Protein AF-A0A1Y2J7P5-F1 (afdb_monomer_lite)

Organism: Bradyrhizobium japonicum (NCBI:txid375)

Structure (mmCIF, N/CA/C/O backbone):
data_AF-A0A1Y2J7P5-F1
#
_entry.id   AF-A0A1Y2J7P5-F1
#
loop_
_atom_site.group_PDB
_atom_site.id
_atom_site.type_symbol
_atom_site.label_atom_id
_atom_site.label_alt_id
_atom_site.label_comp_id
_atom_site.label_asym_id
_atom_site.label_entity_id
_atom_site.label_seq_id
_atom_site.pdbx_PDB_ins_code
_atom_site.Cartn_x
_atom_site.Cartn_y
_atom_site.Cartn_z
_atom_site.occupancy
_atom_site.B_iso_or_equiv
_atom_site.auth_seq_id
_atom_site.auth_comp_id
_atom_site.auth_asym_id
_atom_site.auth_atom_id
_atom_site.pdbx_PDB_model_num
ATOM 1 N N . MET A 1 1 ? -7.167 -0.462 -7.298 1.00 67.69 1 MET A N 1
ATOM 2 C CA . MET A 1 1 ? -6.476 0.032 -6.087 1.00 67.69 1 MET A CA 1
ATOM 3 C C . MET A 1 1 ? -6.933 -0.792 -4.884 1.00 67.69 1 MET A C 1
ATOM 5 O O . MET A 1 1 ? -8.127 -1.063 -4.806 1.00 67.69 1 MET A O 1
ATOM 9 N N . ILE A 1 2 ? -6.034 -1.217 -3.984 1.00 67.81 2 ILE A N 1
ATOM 10 C CA . ILE A 1 2 ? -6.427 -1.843 -2.702 1.00 67.81 2 ILE A CA 1
ATOM 11 C C . ILE A 1 2 ? -6.432 -0.776 -1.607 1.00 67.81 2 ILE A C 1
ATOM 13 O O . ILE A 1 2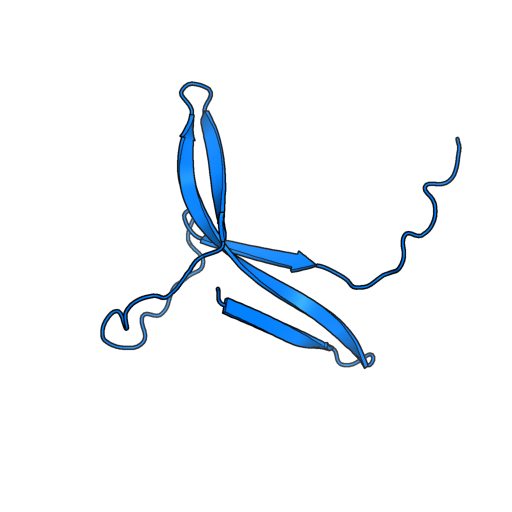 ? -5.410 -0.142 -1.343 1.00 67.81 2 ILE A O 1
ATOM 17 N N . THR A 1 3 ? -7.579 -0.626 -0.954 1.00 71.38 3 THR A N 1
ATOM 18 C CA . THR A 1 3 ? -7.793 0.299 0.158 1.00 71.38 3 THR A CA 1
ATOM 19 C C . THR A 1 3 ? -8.379 -0.488 1.318 1.00 71.38 3 THR A C 1
ATOM 21 O O . THR A 1 3 ? -9.397 -1.159 1.152 1.00 71.38 3 THR A O 1
ATOM 24 N N . ILE A 1 4 ? -7.727 -0.438 2.479 1.00 76.75 4 ILE A N 1
ATOM 25 C CA . ILE A 1 4 ? -8.177 -1.134 3.687 1.00 76.75 4 ILE A CA 1
ATOM 26 C C . ILE A 1 4 ? -8.625 -0.080 4.690 1.00 76.75 4 ILE A C 1
ATOM 28 O O . ILE A 1 4 ? -7.808 0.703 5.165 1.00 76.75 4 ILE A O 1
ATOM 32 N N . THR A 1 5 ? -9.910 -0.062 5.031 1.00 80.50 5 THR A N 1
ATOM 33 C CA . THR A 1 5 ? -10.396 0.721 6.170 1.00 80.50 5 THR A CA 1
ATOM 34 C C . THR A 1 5 ? -10.225 -0.111 7.431 1.00 80.50 5 THR A C 1
ATOM 36 O O . THR A 1 5 ? -10.760 -1.215 7.528 1.00 80.50 5 THR A O 1
ATOM 39 N N . VAL A 1 6 ? -9.463 0.410 8.386 1.00 78.75 6 VAL A N 1
ATOM 40 C CA . VAL A 1 6 ? -9.218 -0.232 9.676 1.00 78.75 6 VAL A CA 1
ATOM 41 C C . VAL A 1 6 ? -9.942 0.565 10.749 1.00 78.75 6 VAL A C 1
ATOM 43 O O . VAL A 1 6 ? -9.761 1.778 10.849 1.00 78.75 6 VAL A O 1
ATOM 46 N N . THR A 1 7 ? -10.740 -0.131 11.555 1.00 84.94 7 THR A N 1
ATOM 47 C CA . THR A 1 7 ? -11.288 0.398 12.806 1.00 84.94 7 THR A CA 1
ATOM 48 C C . THR A 1 7 ? -10.418 -0.118 13.945 1.00 84.94 7 THR A C 1
ATOM 50 O O . THR A 1 7 ? -10.346 -1.330 14.155 1.00 84.94 7 THR A O 1
ATOM 53 N N . SER A 1 8 ? -9.728 0.770 14.658 1.00 82.38 8 SER A N 1
ATOM 54 C CA . SER A 1 8 ? -8.913 0.397 15.820 1.00 82.38 8 SER A CA 1
ATOM 55 C C . SER A 1 8 ? -9.764 0.153 17.068 1.00 82.38 8 SER A C 1
ATOM 57 O O . SER A 1 8 ? -10.959 0.441 17.105 1.00 82.38 8 SER A O 1
ATOM 59 N N . GLU A 1 9 ? -9.142 -0.374 18.124 1.00 87.62 9 GLU A N 1
ATOM 60 C CA . GLU A 1 9 ? -9.806 -0.682 19.402 1.00 87.62 9 GLU A CA 1
ATOM 61 C C . GLU A 1 9 ? -10.473 0.545 20.047 1.00 87.62 9 GLU A C 1
ATOM 63 O O . GLU A 1 9 ? -11.497 0.431 20.714 1.00 87.62 9 GLU A O 1
ATOM 68 N N . ASN A 1 10 ? -9.933 1.739 19.796 1.00 89.00 10 ASN A N 1
ATOM 69 C CA . ASN A 1 10 ? -10.500 3.019 20.224 1.00 89.00 10 ASN A CA 1
ATOM 70 C C . ASN A 1 10 ? -11.618 3.546 19.295 1.00 89.00 10 ASN A C 1
ATOM 72 O O . ASN A 1 10 ? -12.025 4.696 19.430 1.00 89.00 10 ASN A O 1
ATOM 76 N N . SER A 1 11 ? -12.121 2.727 18.364 1.00 85.75 11 SER A N 1
ATOM 77 C CA . SER A 1 11 ? -13.142 3.079 17.362 1.00 85.75 11 SER A CA 1
ATOM 78 C C . SER A 1 11 ? -12.747 4.184 16.372 1.00 85.75 11 SER A C 1
ATOM 80 O O . SER A 1 11 ? -13.599 4.665 15.624 1.00 85.75 11 SER A O 1
ATOM 82 N N . GLU A 1 12 ? -11.473 4.581 16.320 1.00 83.69 12 GLU A N 1
ATOM 83 C CA . GLU A 1 12 ? -10.977 5.458 15.260 1.00 83.69 12 GLU A CA 1
ATOM 84 C C . GLU A 1 12 ? -10.895 4.688 13.937 1.00 83.69 12 GLU A C 1
ATOM 86 O O . GLU A 1 12 ? -10.528 3.512 13.899 1.00 83.69 12 GLU A O 1
ATOM 91 N N . GLN A 1 13 ? -11.242 5.363 12.842 1.00 82.38 13 GLN A N 1
ATOM 92 C CA . GLN A 1 13 ? -11.113 4.814 11.498 1.00 82.38 13 GLN A CA 1
ATOM 93 C C . GLN A 1 13 ? -9.948 5.476 10.775 1.00 82.38 13 GLN A C 1
ATOM 95 O O . GLN A 1 13 ? -9.812 6.703 10.765 1.00 82.38 13 GLN A O 1
ATOM 100 N N . PHE A 1 14 ? -9.132 4.659 10.124 1.00 79.69 14 PHE A N 1
ATOM 101 C CA . PHE A 1 14 ? -8.095 5.122 9.215 1.00 79.69 14 PHE A CA 1
ATOM 102 C C . PHE A 1 14 ? -8.054 4.251 7.969 1.00 79.69 14 PHE A C 1
ATOM 104 O O . PHE A 1 14 ? -8.472 3.090 7.966 1.00 79.69 14 PHE A O 1
ATOM 111 N N . THR A 1 15 ? -7.552 4.838 6.894 1.00 80.38 15 THR A N 1
ATOM 112 C CA . THR A 1 15 ? -7.387 4.155 5.621 1.00 80.38 15 THR A CA 1
ATOM 113 C C . THR A 1 15 ? -5.935 3.752 5.450 1.00 80.38 15 THR A C 1
ATOM 115 O O . THR A 1 15 ? -5.032 4.553 5.663 1.00 80.38 15 THR A O 1
ATOM 118 N N . VAL A 1 16 ? -5.703 2.510 5.041 1.00 79.88 16 VAL A N 1
ATOM 119 C CA . VAL A 1 16 ? -4.390 2.014 4.646 1.00 79.88 16 VAL A CA 1
ATOM 120 C C . VAL A 1 16 ? -4.369 1.814 3.137 1.00 79.88 16 VAL A C 1
ATOM 122 O O . VAL A 1 16 ? -5.207 1.095 2.582 1.00 79.88 16 VAL A O 1
ATOM 125 N N . ARG A 1 17 ? -3.397 2.439 2.473 1.00 81.62 17 ARG A N 1
ATOM 126 C CA . ARG A 1 17 ? -3.118 2.278 1.041 1.00 81.62 17 ARG A CA 1
ATOM 127 C C . ARG A 1 17 ? -1.840 1.489 0.844 1.00 81.62 17 ARG A C 1
ATOM 129 O O . ARG A 1 17 ? -0.845 1.720 1.531 1.00 81.62 17 ARG A O 1
ATOM 136 N N . PHE A 1 18 ? -1.864 0.585 -0.126 1.00 80.81 18 PHE A N 1
ATOM 137 C CA . PHE A 1 18 ? -0.689 -0.173 -0.531 1.00 80.81 18 PHE A CA 1
ATOM 138 C C . PHE A 1 18 ? -0.006 0.513 -1.714 1.00 80.81 18 PHE A C 1
ATOM 140 O O . PHE A 1 18 ? -0.625 0.711 -2.763 1.00 80.81 18 PHE A O 1
ATOM 147 N N . GLN A 1 19 ? 1.266 0.867 -1.544 1.00 82.75 19 GLN A N 1
ATOM 148 C CA . GLN A 1 19 ? 2.068 1.499 -2.584 1.00 82.75 19 GLN A CA 1
ATOM 149 C C . GLN A 1 19 ? 3.270 0.643 -2.955 1.00 82.75 19 GLN A C 1
ATOM 151 O O . GLN A 1 19 ? 3.923 0.041 -2.102 1.00 82.75 19 GLN A O 1
ATOM 156 N N . THR A 1 20 ? 3.576 0.645 -4.244 1.00 82.94 20 THR A N 1
ATOM 157 C CA . THR A 1 20 ? 4.737 -0.017 -4.834 1.00 82.94 20 THR A CA 1
ATOM 158 C C . THR A 1 20 ? 5.752 1.015 -5.286 1.00 82.94 20 THR A C 1
ATOM 160 O O . THR A 1 20 ? 5.393 2.083 -5.795 1.00 82.94 20 THR A O 1
ATOM 163 N N . ARG A 1 21 ? 7.029 0.677 -5.143 1.00 85.56 21 ARG A N 1
ATOM 164 C CA . ARG A 1 21 ? 8.134 1.414 -5.744 1.00 85.56 21 ARG A CA 1
ATOM 165 C C . ARG A 1 21 ? 8.022 1.313 -7.264 1.00 85.56 21 ARG A C 1
ATOM 167 O O . ARG A 1 21 ? 8.106 0.223 -7.816 1.00 85.56 21 ARG A O 1
ATOM 174 N N . SER A 1 22 ? 7.795 2.443 -7.927 1.00 84.25 22 SER A N 1
ATOM 175 C CA . SER A 1 22 ? 7.572 2.501 -9.378 1.00 84.25 22 SER A CA 1
ATOM 176 C C . SER A 1 22 ? 8.843 2.881 -10.139 1.00 84.25 22 SER A C 1
ATOM 178 O O . SER A 1 22 ? 9.150 2.296 -11.174 1.00 84.25 22 SER A O 1
ATOM 180 N N . ALA A 1 23 ? 9.629 3.818 -9.601 1.00 85.44 23 ALA A N 1
ATOM 181 C CA . ALA A 1 23 ? 10.881 4.253 -10.213 1.00 85.44 23 ALA A CA 1
ATOM 182 C C . ALA A 1 23 ? 11.871 4.803 -9.179 1.00 85.44 23 ALA A C 1
ATOM 184 O O . ALA A 1 23 ? 11.485 5.207 -8.076 1.00 85.44 23 ALA A O 1
ATOM 185 N N . VAL A 1 24 ? 13.145 4.841 -9.569 1.00 85.81 24 VAL A N 1
ATOM 186 C CA . VAL A 1 24 ? 14.226 5.526 -8.852 1.00 85.81 24 VAL A CA 1
ATOM 187 C C . VAL A 1 24 ? 14.787 6.589 -9.787 1.00 85.81 24 VAL A C 1
ATOM 189 O O . VAL A 1 24 ? 15.207 6.255 -10.893 1.00 85.81 24 VAL A O 1
ATOM 192 N N . GLY A 1 25 ? 14.733 7.854 -9.376 1.00 86.12 25 GLY A N 1
ATOM 193 C CA . GLY A 1 25 ? 15.322 8.965 -10.115 1.00 86.12 25 GLY A CA 1
ATOM 194 C C . GLY A 1 25 ? 16.850 8.902 -10.110 1.00 86.12 25 GLY A C 1
ATOM 195 O O . GLY A 1 25 ? 17.454 8.230 -9.273 1.00 86.12 25 GLY A O 1
ATOM 196 N N . GLU A 1 26 ? 17.487 9.624 -11.033 1.00 87.75 26 GLU A N 1
ATOM 197 C CA . GLU A 1 26 ? 18.957 9.722 -11.117 1.00 87.75 26 GLU A CA 1
ATOM 198 C C . GLU A 1 26 ? 19.588 10.334 -9.850 1.00 87.75 26 GLU A C 1
ATOM 200 O O . GLU A 1 26 ? 20.752 10.087 -9.547 1.00 87.75 26 GLU A O 1
ATOM 205 N N . ASP A 1 27 ? 18.800 11.083 -9.079 1.00 90.25 27 ASP A N 1
ATOM 206 C CA . ASP A 1 27 ? 19.142 11.669 -7.780 1.00 90.25 27 ASP A CA 1
ATOM 207 C C . ASP A 1 27 ? 18.914 10.716 -6.588 1.00 90.25 27 ASP A C 1
ATOM 209 O O . ASP A 1 27 ? 19.105 11.098 -5.434 1.00 90.25 27 ASP A O 1
ATOM 213 N N . GLY A 1 28 ? 18.483 9.478 -6.846 1.00 85.12 28 GLY A N 1
ATOM 214 C CA . GLY A 1 28 ? 18.130 8.499 -5.820 1.00 85.12 28 GLY A CA 1
ATOM 215 C C . GLY A 1 28 ? 16.736 8.695 -5.214 1.00 85.12 28 GLY A C 1
ATOM 216 O O . GLY A 1 28 ? 16.362 7.942 -4.311 1.00 85.12 28 GLY A O 1
ATOM 217 N N . SER A 1 29 ? 15.944 9.659 -5.699 1.00 87.19 29 SER A N 1
ATOM 218 C CA . SER A 1 29 ? 14.556 9.829 -5.264 1.00 87.19 29 SER A CA 1
ATOM 219 C C . SER A 1 29 ? 13.712 8.613 -5.651 1.00 87.19 29 SER A C 1
ATOM 221 O O . SER A 1 29 ? 13.870 8.030 -6.722 1.00 87.19 29 SER A O 1
ATOM 223 N N . VAL A 1 30 ? 12.804 8.190 -4.770 1.00 87.31 30 VAL A N 1
ATOM 224 C CA . VAL A 1 30 ? 11.938 7.034 -5.029 1.00 87.31 30 VAL A CA 1
ATOM 225 C C . VAL A 1 30 ? 10.524 7.505 -5.322 1.00 87.31 30 VAL A C 1
ATOM 227 O O . VAL A 1 30 ? 9.876 8.119 -4.474 1.00 87.31 30 VAL A O 1
ATOM 230 N N . THR A 1 31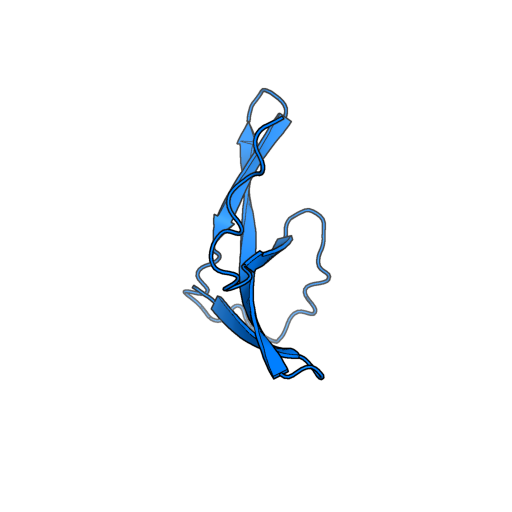 ? 10.028 7.167 -6.510 1.00 88.38 31 THR A N 1
ATOM 231 C CA . THR A 1 31 ? 8.631 7.400 -6.880 1.00 88.38 31 THR A CA 1
ATOM 232 C C . THR A 1 31 ? 7.787 6.208 -6.459 1.00 88.38 31 THR A C 1
ATOM 234 O O . THR A 1 31 ? 8.062 5.065 -6.834 1.00 88.38 31 THR A O 1
ATOM 237 N N . TRP A 1 32 ? 6.734 6.489 -5.699 1.00 87.62 32 TRP A N 1
ATOM 238 C CA . TRP A 1 32 ? 5.776 5.504 -5.212 1.00 87.62 32 TRP A CA 1
ATOM 239 C C . TRP A 1 32 ? 4.443 5.689 -5.919 1.00 87.62 32 TRP A C 1
ATOM 241 O O . TRP A 1 32 ? 4.015 6.818 -6.152 1.00 87.62 32 TRP A O 1
ATOM 251 N N . GLN A 1 33 ? 3.788 4.585 -6.249 1.00 87.25 33 GLN A N 1
ATOM 252 C CA . GLN A 1 33 ? 2.474 4.592 -6.884 1.00 87.25 33 GLN A CA 1
ATOM 253 C C . GLN A 1 33 ? 1.533 3.668 -6.128 1.00 87.25 33 GLN A C 1
ATOM 255 O O . GLN A 1 33 ? 1.968 2.652 -5.578 1.00 87.25 33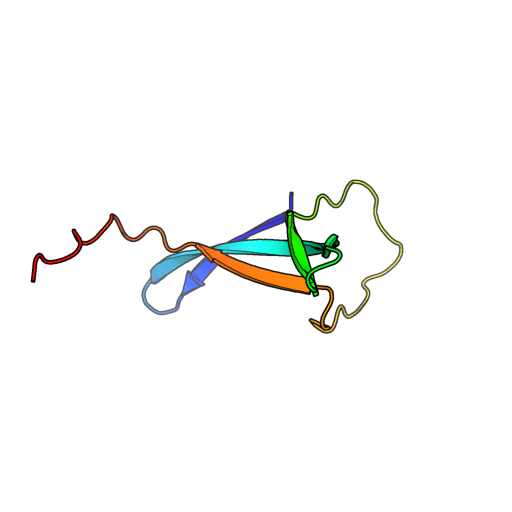 GLN A O 1
ATOM 260 N N . ASP A 1 34 ? 0.249 4.020 -6.089 1.00 83.12 34 ASP A N 1
ATOM 261 C CA . ASP A 1 34 ? -0.759 3.118 -5.544 1.00 83.12 34 ASP A CA 1
ATOM 262 C C . ASP A 1 34 ? -0.837 1.868 -6.394 1.00 83.12 34 ASP A C 1
ATOM 264 O O . ASP A 1 34 ? -0.913 1.924 -7.622 1.00 83.12 34 ASP A O 1
ATOM 268 N N . SER A 1 35 ? -0.824 0.726 -5.722 1.00 71.94 35 SER A N 1
ATOM 269 C CA . SER A 1 35 ? -0.865 -0.532 -6.432 1.00 71.94 35 SER A CA 1
ATOM 270 C C . SER A 1 35 ? -2.281 -0.825 -6.914 1.00 71.94 35 SER A C 1
ATOM 272 O O . SER A 1 35 ? -3.254 -0.855 -6.145 1.00 71.94 35 SER A O 1
ATOM 274 N N . GLU A 1 36 ? -2.392 -1.095 -8.209 1.00 66.00 36 GLU A N 1
ATOM 275 C CA . GLU A 1 36 ? -3.566 -1.694 -8.814 1.00 66.00 36 GLU A CA 1
ATOM 276 C C . GLU A 1 36 ? -3.323 -3.178 -9.065 1.00 66.00 36 GLU A C 1
ATOM 278 O O . GLU A 1 36 ? -2.541 -3.570 -9.927 1.00 66.00 36 GLU A O 1
ATOM 283 N N . VAL A 1 37 ? -4.027 -4.031 -8.318 1.00 61.88 37 VAL A N 1
ATOM 284 C CA . VAL A 1 37 ? -4.045 -5.468 -8.598 1.00 61.88 37 VAL A CA 1
ATOM 285 C C . VAL A 1 37 ? -5.021 -5.713 -9.747 1.00 61.88 37 VAL A C 1
ATOM 287 O O . VAL A 1 37 ? -6.200 -5.975 -9.533 1.00 61.88 37 VAL A O 1
ATOM 290 N N . ALA A 1 38 ? -4.535 -5.560 -10.980 1.00 59.16 38 ALA A N 1
ATOM 291 C CA . ALA A 1 38 ? -5.322 -5.777 -12.197 1.00 59.16 38 ALA A CA 1
ATOM 292 C C . ALA A 1 38 ? -5.422 -7.263 -12.595 1.00 59.16 38 ALA A C 1
ATOM 294 O O . ALA A 1 38 ? -6.309 -7.648 -13.351 1.00 59.16 38 ALA A O 1
ATOM 295 N N . HIS A 1 39 ? -4.523 -8.107 -12.077 1.00 51.41 39 HIS A N 1
ATOM 296 C CA . HIS A 1 39 ? -4.480 -9.540 -12.353 1.00 51.41 39 HIS A CA 1
ATOM 297 C C . HIS A 1 39 ? -4.174 -10.308 -11.069 1.00 51.41 39 HIS A C 1
ATOM 299 O O . HIS A 1 39 ? -3.347 -9.878 -10.264 1.00 51.41 39 HIS A O 1
ATOM 305 N N . ALA A 1 40 ? -4.806 -11.469 -10.888 1.00 51.56 40 ALA A N 1
ATOM 306 C CA . ALA A 1 40 ? -4.423 -12.394 -9.833 1.00 51.56 40 ALA A CA 1
ATOM 307 C C . ALA A 1 40 ? -3.021 -12.948 -10.141 1.00 51.56 40 ALA A C 1
ATOM 309 O O . ALA A 1 40 ? -2.871 -13.857 -10.957 1.00 51.56 40 ALA A O 1
ATOM 310 N N . ALA A 1 41 ? -1.988 -12.403 -9.498 1.00 52.62 41 ALA A N 1
ATOM 311 C CA . ALA A 1 41 ? -0.697 -13.072 -9.431 1.00 52.62 41 ALA A CA 1
ATOM 312 C C . ALA A 1 41 ? -0.908 -14.362 -8.622 1.00 52.62 41 ALA A C 1
ATOM 314 O O . ALA A 1 41 ? -1.362 -14.321 -7.479 1.00 52.62 41 ALA A O 1
ATOM 315 N N . GLY A 1 42 ? -0.723 -15.517 -9.263 1.00 45.03 42 GLY A N 1
ATOM 316 C CA . GLY A 1 42 ? -1.093 -16.817 -8.712 1.00 45.03 42 GLY A CA 1
ATOM 317 C C . GLY A 1 42 ?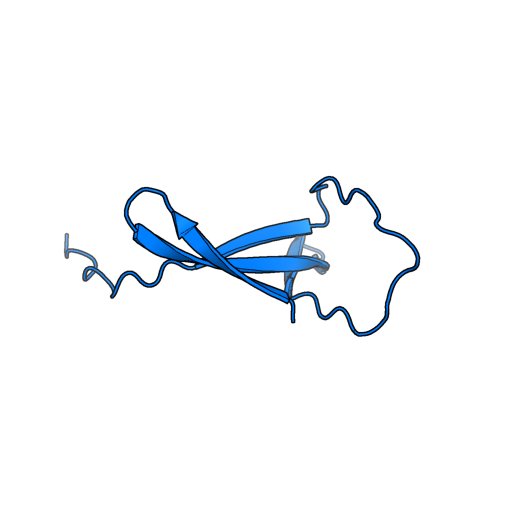 -0.548 -17.072 -7.302 1.00 45.03 42 GLY A C 1
ATOM 318 O O . GLY A 1 42 ? 0.622 -16.823 -7.043 1.00 45.03 42 GLY A O 1
ATOM 319 N N . LYS A 1 43 ? -1.418 -17.651 -6.458 1.00 48.75 43 LYS A N 1
ATOM 320 C CA . LYS A 1 43 ? -1.251 -18.028 -5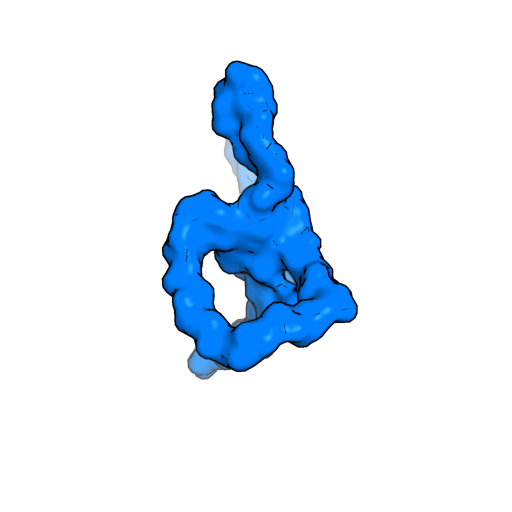.038 1.00 48.75 43 LYS A CA 1
ATOM 321 C C . LYS A 1 43 ? -0.764 -16.899 -4.118 1.00 48.75 43 LYS A C 1
ATOM 323 O O . LYS A 1 43 ? 0.138 -16.145 -4.438 1.00 48.75 43 LYS A O 1
ATOM 328 N N . SER A 1 44 ? -1.369 -16.831 -2.928 1.00 49.28 44 SER A N 1
ATOM 329 C CA . SER A 1 44 ? -0.984 -15.914 -1.848 1.00 49.28 44 SER A CA 1
ATOM 330 C C . SER A 1 44 ? 0.533 -15.956 -1.634 1.00 49.28 44 SER A C 1
ATOM 332 O O . SER A 1 44 ? 1.069 -16.934 -1.115 1.00 49.28 44 SER A O 1
ATOM 334 N N . GLN A 1 45 ? 1.228 -14.919 -2.099 1.00 47.16 45 GLN A N 1
ATOM 335 C CA . GLN A 1 45 ? 2.612 -14.675 -1.735 1.00 47.16 45 GLN A CA 1
ATOM 336 C C . GLN A 1 45 ? 2.585 -13.982 -0.379 1.00 47.16 45 GLN A C 1
ATOM 338 O O . GLN A 1 45 ? 1.842 -13.019 -0.178 1.00 47.16 45 GLN A O 1
ATOM 343 N N . LEU A 1 46 ? 3.382 -14.489 0.560 1.00 49.59 46 LEU A N 1
ATOM 344 C CA . LEU A 1 46 ? 3.747 -13.729 1.744 1.00 49.59 46 LEU A CA 1
ATOM 345 C C . LEU A 1 46 ? 4.594 -12.557 1.230 1.00 49.59 46 LEU A C 1
ATOM 347 O O . LEU A 1 46 ? 5.809 -12.678 1.098 1.00 49.59 46 LEU A O 1
ATOM 351 N N . TYR A 1 47 ? 3.953 -11.450 0.852 1.00 52.81 47 TYR A N 1
ATOM 352 C CA . TYR A 1 47 ? 4.662 -10.194 0.674 1.00 52.81 47 TYR A CA 1
ATOM 353 C C . TYR A 1 47 ? 5.130 -9.800 2.071 1.00 52.81 47 TYR A C 1
ATOM 355 O O . TYR A 1 47 ? 4.399 -9.178 2.841 1.00 52.81 47 TYR A O 1
ATOM 363 N N . GLY A 1 48 ? 6.344 -10.219 2.434 1.00 51.28 48 GLY A N 1
ATOM 364 C CA . GLY A 1 48 ? 7.105 -9.424 3.380 1.00 51.28 48 GLY A CA 1
ATOM 365 C C . GLY A 1 48 ? 7.095 -8.006 2.825 1.00 51.28 48 GLY A C 1
ATOM 366 O O . GLY A 1 48 ? 7.295 -7.823 1.625 1.00 51.28 48 GLY A O 1
ATOM 367 N N . ILE A 1 49 ? 6.765 -7.020 3.654 1.00 58.81 49 ILE A N 1
ATOM 368 C CA . ILE A 1 49 ? 6.959 -5.624 3.271 1.00 58.81 49 ILE A CA 1
ATOM 369 C C . ILE A 1 49 ? 8.476 -5.462 3.130 1.00 58.81 49 ILE A C 1
ATOM 371 O O . ILE A 1 49 ? 9.175 -5.264 4.121 1.00 58.81 49 ILE A O 1
ATOM 375 N N . ASP A 1 50 ? 8.990 -5.696 1.926 1.00 69.50 50 ASP A N 1
ATOM 376 C CA . ASP A 1 50 ? 10.376 -5.432 1.568 1.00 69.50 50 ASP A CA 1
ATOM 377 C C . ASP A 1 50 ? 10.524 -3.976 1.103 1.00 69.50 50 ASP A C 1
ATOM 379 O O . ASP A 1 50 ? 9.568 -3.198 1.109 1.00 69.50 50 ASP A O 1
ATOM 383 N N . GLU A 1 51 ? 11.734 -3.582 0.715 1.00 72.75 51 GLU A N 1
ATOM 384 C CA . GLU A 1 51 ? 12.052 -2.205 0.316 1.00 72.75 51 GLU A CA 1
ATOM 385 C C . GLU A 1 51 ? 11.266 -1.678 -0.904 1.00 72.75 51 GLU A C 1
ATOM 387 O O . GLU A 1 51 ? 11.320 -0.483 -1.205 1.00 72.75 51 GLU A O 1
ATOM 392 N N . ASN A 1 52 ? 10.532 -2.537 -1.616 1.00 75.19 52 ASN A N 1
ATOM 393 C CA . ASN A 1 52 ? 9.749 -2.183 -2.800 1.00 75.19 52 ASN A CA 1
ATOM 394 C C . ASN A 1 52 ? 8.273 -1.919 -2.492 1.00 75.19 52 ASN A C 1
ATOM 396 O O . ASN A 1 52 ? 7.537 -1.477 -3.379 1.00 75.19 52 ASN A O 1
ATOM 400 N N . PHE A 1 53 ? 7.833 -2.153 -1.254 1.00 77.50 53 PHE A N 1
ATOM 401 C CA . PHE A 1 53 ? 6.443 -1.998 -0.841 1.00 77.50 53 PHE A CA 1
ATOM 402 C C . PHE A 1 53 ? 6.334 -1.136 0.412 1.00 77.50 53 PHE A C 1
ATOM 404 O O . PHE A 1 53 ? 7.174 -1.188 1.306 1.00 77.50 53 PHE A O 1
ATOM 411 N N . ARG A 1 54 ? 5.259 -0.353 0.511 1.00 78.69 54 ARG A N 1
ATOM 412 C CA . ARG A 1 54 ? 4.938 0.373 1.744 1.00 78.69 54 ARG A CA 1
ATOM 413 C C . ARG A 1 54 ? 3.440 0.498 1.965 1.00 78.69 54 ARG A C 1
ATOM 415 O O . ARG A 1 54 ? 2.650 0.503 1.020 1.00 78.69 54 ARG A O 1
ATOM 422 N N . LEU A 1 55 ? 3.077 0.651 3.233 1.00 79.62 55 LEU A N 1
ATOM 423 C CA . LEU A 1 55 ? 1.725 0.975 3.671 1.00 79.62 55 LEU A CA 1
ATOM 424 C C . LEU A 1 55 ? 1.668 2.453 4.056 1.00 79.62 55 LEU A C 1
ATOM 426 O O . LEU A 1 55 ? 2.476 2.913 4.861 1.00 79.62 55 LEU A O 1
ATOM 430 N N . ILE A 1 56 ? 0.717 3.186 3.485 1.00 80.62 56 ILE A N 1
ATOM 431 C CA . ILE A 1 56 ? 0.432 4.575 3.852 1.00 80.62 56 ILE A CA 1
ATOM 432 C C . ILE A 1 56 ? -0.831 4.596 4.697 1.00 80.62 56 ILE A C 1
ATOM 434 O O . ILE A 1 56 ? -1.860 4.084 4.262 1.00 80.62 56 ILE A O 1
ATOM 438 N N . ILE A 1 57 ? -0.742 5.181 5.892 1.00 79.81 57 ILE A N 1
ATOM 439 C CA . ILE A 1 57 ? -1.884 5.398 6.780 1.00 79.81 57 ILE A CA 1
ATOM 440 C C . ILE A 1 57 ? -2.394 6.820 6.554 1.00 79.81 57 ILE A C 1
ATOM 442 O O . ILE A 1 57 ? -1.691 7.789 6.831 1.00 79.81 57 ILE A O 1
ATOM 446 N N . GLU A 1 58 ? -3.624 6.937 6.078 1.00 77.69 58 GLU A N 1
ATOM 447 C CA . GLU A 1 58 ? -4.354 8.192 5.959 1.00 77.69 58 GLU A CA 1
ATOM 448 C C . GLU A 1 58 ? -5.382 8.249 7.091 1.00 77.69 58 GLU A C 1
ATOM 450 O O . GLU A 1 58 ? -6.352 7.485 7.124 1.00 77.69 58 GLU A O 1
ATOM 455 N N . SER A 1 59 ? -5.150 9.129 8.064 1.00 68.38 59 SER A N 1
ATOM 456 C CA . SER A 1 59 ? -6.125 9.380 9.124 1.00 68.38 59 SER A CA 1
ATOM 457 C C . SER A 1 59 ? -7.180 10.367 8.641 1.00 68.38 59 SER A C 1
ATOM 459 O O . SER A 1 59 ? -6.828 11.434 8.145 1.00 68.38 59 SER A O 1
ATOM 461 N N . PHE A 1 60 ? -8.456 10.088 8.900 1.00 60.97 60 PHE A N 1
ATOM 462 C CA . PHE A 1 60 ? -9.557 11.037 8.686 1.00 60.97 60 PHE A CA 1
ATOM 463 C C . PHE A 1 60 ? -9.628 12.121 9.773 1.00 60.97 60 PHE A C 1
ATOM 465 O O . PHE A 1 60 ? -10.716 12.585 10.115 1.00 60.97 60 PHE A O 1
ATOM 472 N N . LYS A 1 61 ? -8.498 12.509 10.374 1.00 58.44 61 LYS A N 1
ATOM 473 C CA . LYS A 1 61 ? -8.513 13.627 11.315 1.00 58.44 61 LYS A CA 1
ATOM 474 C C . LYS A 1 61 ? -8.757 14.893 10.490 1.00 58.44 61 LYS A C 1
ATOM 476 O O . LYS A 1 61 ? -7.947 15.167 9.606 1.00 58.44 61 LYS A O 1
ATOM 481 N N . PRO A 1 62 ? -9.858 15.636 10.714 1.00 49.50 62 PRO A N 1
ATOM 482 C CA . PRO A 1 62 ? -9.978 16.964 10.134 1.00 49.50 62 PRO A CA 1
ATOM 483 C C . PRO A 1 62 ? -8.761 17.758 10.602 1.00 49.50 62 PRO A C 1
ATOM 485 O O . PRO A 1 62 ? -8.414 17.670 11.782 1.00 49.50 62 PRO A O 1
ATOM 488 N N . ASP A 1 63 ? -8.098 18.453 9.675 1.00 49.69 63 ASP A N 1
ATOM 489 C CA . ASP A 1 63 ? -6.926 19.281 9.949 1.00 49.69 63 ASP A CA 1
ATOM 490 C C . ASP A 1 63 ? -7.112 20.025 11.271 1.00 49.69 63 ASP A C 1
ATOM 492 O O . ASP A 1 63 ? -7.950 20.919 11.405 1.00 49.69 63 ASP A O 1
ATOM 496 N N . GLN A 1 64 ? -6.334 19.637 12.276 1.00 48.03 64 GLN A N 1
ATOM 497 C CA . GLN A 1 64 ? -6.117 20.501 13.416 1.00 48.03 64 GLN A CA 1
ATOM 498 C C . GLN A 1 64 ? -5.290 21.654 12.838 1.00 48.03 64 GLN A C 1
ATOM 500 O O . GLN A 1 64 ? -4.188 21.386 12.351 1.00 48.03 64 GLN A O 1
ATOM 505 N 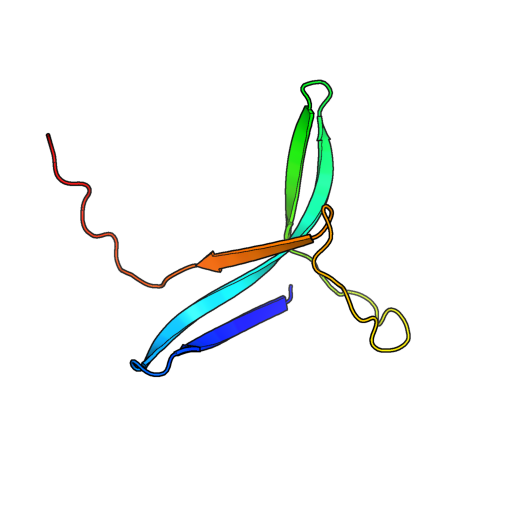N . PRO A 1 65 ? -5.819 22.893 12.769 1.00 43.34 65 PRO A N 1
ATOM 506 C CA . PRO A 1 65 ? -5.137 23.971 12.073 1.00 43.34 65 PRO A CA 1
ATOM 507 C C . PRO A 1 65 ? -3.733 24.091 12.648 1.00 43.34 65 PRO A C 1
ATOM 509 O O . PRO A 1 65 ? -3.574 24.156 13.870 1.00 43.34 65 PRO A O 1
ATOM 512 N N . ALA A 1 66 ? -2.733 24.057 11.763 1.00 49.88 66 ALA A N 1
ATOM 513 C CA . ALA A 1 66 ? -1.343 24.274 12.120 1.00 49.88 66 ALA A CA 1
ATOM 514 C C . ALA A 1 66 ? -1.279 25.539 12.980 1.00 49.88 66 ALA A C 1
ATOM 516 O O . ALA A 1 66 ? -1.575 26.640 12.509 1.00 49.88 66 ALA A O 1
ATOM 517 N N . GLY A 1 67 ? -0.995 25.357 14.270 1.00 40.44 67 GLY A N 1
ATOM 518 C CA . GLY A 1 67 ? -0.831 26.463 15.193 1.00 40.44 67 GLY A CA 1
ATOM 519 C C . GLY A 1 67 ? 0.239 27.391 14.637 1.00 40.44 67 GLY A C 1
ATOM 520 O O . GLY A 1 67 ? 1.345 26.952 14.334 1.00 40.44 67 GLY A O 1
ATOM 521 N N . GLN A 1 68 ? -0.124 28.659 14.471 1.00 43.41 68 GLN A N 1
ATOM 522 C CA . GLN A 1 68 ? 0.828 29.739 14.272 1.00 43.41 68 GLN A CA 1
ATOM 523 C C . GLN A 1 68 ? 1.834 29.722 15.430 1.00 43.41 68 GLN A C 1
ATOM 525 O O . GLN A 1 68 ? 1.428 29.799 16.592 1.00 43.41 68 GLN A O 1
ATOM 530 N N . GLN A 1 69 ? 3.123 29.661 15.107 1.00 37.06 69 GLN A N 1
ATOM 531 C CA . GLN A 1 69 ? 4.191 30.234 15.921 1.00 37.06 69 GLN A CA 1
ATOM 532 C C . GLN A 1 69 ? 5.170 30.960 15.011 1.00 37.06 69 GLN A C 1
ATOM 534 O O . GLN A 1 69 ? 5.495 30.402 13.939 1.00 37.06 69 GLN A O 1
#

Secondary structure (DSSP, 8-state):
--EEEEE-TTS-EEEEEEEEEEEE-TTS-EEEEE----S--SS-------TTEEEEEEE----------

pLDDT: mean 70.66, std 15.62, range [37.06, 90.25]

Foldseek 3Di:
DDKDWDQDPVRFTKIKFKWFFDDADPVRDTDIDTDDCPDPPPDDDPPPCDPGMDIDIGGPDDDPDDDDD

Radius of gyration: 16.03 Å; chains: 1; bounding box: 32×48×33 Å

Sequence (69 aa):
MITITVTSENSEQFTVRFQTRSAVGEDGSVTWQDSEVAHAAGKSQLYGIDENFRLIIESFKPDQPAGQQ